Protein AF-A0A924BT33-F1 (afdb_monomer_lite)

Foldseek 3Di:
DPDQLVVQLVVLVVQLVCLVVCVVPPVDPVVSVVSNVVSVVVNVQSPDPDDDPVRVVLCVVCVVVCVVCVVPVVSVVVCVVDPDD

Radius of gyration: 16.3 Å; chains: 1; bounding box: 32×24×44 Å

Secondary structure (DSSP, 8-state):
----HHHHHHHHHHHHHHHHHHIIIII-HHHHHHHHHHHHHHHHHHT-SSPPHHHHHHHHHHHHHHHHTTT-HHHHHHHHHS---

Sequence (85 aa):
MIACPICLKDKNQNAKTKSLLFGWWGLGIITMFKALALNNNMSKQIDQSNPTSLLENFVIQNVGKIESYKNNPGQLQFMMKNPKV

pLDDT: mean 80.83, std 9.56, range [43.16, 92.44]

Structure (mmCIF, N/CA/C/O backbone):
data_AF-A0A924BT33-F1
#
_entry.id   AF-A0A924BT33-F1
#
loop_
_atom_site.group_PDB
_atom_site.id
_atom_site.type_symbol
_atom_site.label_atom_id
_atom_site.label_alt_id
_atom_site.label_comp_id
_atom_site.label_asym_id
_atom_site.label_entity_id
_atom_site.label_seq_id
_atom_site.pdbx_PDB_ins_code
_atom_site.Cartn_x
_atom_site.Cartn_y
_atom_site.Cartn_z
_atom_site.occupancy
_atom_site.B_iso_or_equiv
_atom_site.auth_seq_id
_atom_site.auth_comp_id
_atom_site.auth_asym_id
_atom_site.auth_atom_id
_atom_site.pdbx_PDB_model_num
ATOM 1 N N . MET A 1 1 ? -9.443 -0.705 -2.425 1.00 43.16 1 MET A N 1
ATOM 2 C CA . MET A 1 1 ? -9.523 -1.873 -1.523 1.00 43.16 1 MET A CA 1
ATOM 3 C C . MET A 1 1 ? -8.235 -1.961 -0.733 1.00 43.16 1 MET A C 1
ATOM 5 O O . MET A 1 1 ? -7.185 -2.136 -1.340 1.00 43.16 1 MET A O 1
ATOM 9 N N . ILE A 1 2 ? -8.318 -1.868 0.593 1.00 54.34 2 ILE A N 1
ATOM 10 C CA . ILE A 1 2 ? -7.299 -2.446 1.476 1.00 54.34 2 ILE A CA 1
ATOM 11 C C . ILE A 1 2 ? -7.498 -3.958 1.340 1.00 54.34 2 ILE A C 1
ATOM 13 O O . ILE A 1 2 ? -8.415 -4.523 1.929 1.00 54.34 2 ILE A O 1
ATOM 17 N N . ALA A 1 3 ? -6.798 -4.569 0.388 1.00 59.88 3 ALA A N 1
ATOM 18 C CA . ALA A 1 3 ? -7.007 -5.968 0.043 1.00 59.88 3 ALA A CA 1
ATOM 19 C C . ALA A 1 3 ? -6.165 -6.875 0.951 1.00 59.88 3 ALA A C 1
ATOM 21 O O . ALA A 1 3 ? -5.158 -6.453 1.518 1.00 59.88 3 ALA A O 1
ATOM 22 N N . CYS A 1 4 ? -6.599 -8.127 1.100 1.00 72.94 4 CYS A N 1
ATOM 23 C CA . CYS A 1 4 ? -5.854 -9.116 1.865 1.00 72.94 4 CYS A CA 1
ATOM 24 C C . CYS A 1 4 ? -4.440 -9.299 1.268 1.00 72.94 4 CYS A C 1
ATOM 26 O O . CYS A 1 4 ? -4.305 -9.193 0.045 1.00 72.94 4 CYS A O 1
ATOM 28 N N . PRO A 1 5 ? -3.393 -9.596 2.061 1.00 72.81 5 PRO A N 1
ATOM 29 C CA . PRO A 1 5 ? -2.028 -9.739 1.537 1.00 72.81 5 PRO A CA 1
ATOM 30 C C . PRO A 1 5 ? -1.933 -10.739 0.376 1.00 72.81 5 PRO A C 1
ATOM 32 O O . PRO A 1 5 ? -1.312 -10.465 -0.647 1.00 72.81 5 PRO A O 1
ATOM 35 N N . ILE A 1 6 ? -2.660 -11.856 0.477 1.00 79.12 6 ILE A N 1
ATOM 36 C CA . ILE A 1 6 ? -2.751 -12.892 -0.564 1.00 79.12 6 ILE A CA 1
ATOM 37 C C . ILE A 1 6 ? -3.388 -12.331 -1.848 1.00 79.12 6 ILE A C 1
ATOM 39 O O . ILE A 1 6 ? -2.882 -12.537 -2.949 1.00 79.12 6 ILE A O 1
ATOM 43 N N . CYS A 1 7 ? -4.462 -11.557 -1.702 1.00 81.62 7 CYS A N 1
ATOM 44 C CA . CYS A 1 7 ? -5.188 -10.907 -2.788 1.00 81.62 7 CYS A CA 1
ATOM 45 C C . CYS A 1 7 ? -4.300 -9.882 -3.512 1.00 81.62 7 CYS A C 1
ATOM 47 O O . CYS A 1 7 ? -4.299 -9.797 -4.740 1.00 81.62 7 CYS A O 1
ATOM 49 N N . LEU A 1 8 ? -3.538 -9.088 -2.749 1.00 81.44 8 LEU A N 1
ATOM 50 C CA . LEU A 1 8 ? -2.585 -8.123 -3.296 1.00 81.44 8 LEU A CA 1
ATOM 51 C C . LEU A 1 8 ? -1.444 -8.825 -4.035 1.00 81.44 8 LEU A C 1
ATOM 53 O O . LEU A 1 8 ? -1.035 -8.359 -5.099 1.00 81.44 8 LEU A O 1
ATOM 57 N N . LYS A 1 9 ? -0.947 -9.943 -3.498 1.00 84.81 9 LYS A N 1
ATOM 58 C CA . LYS A 1 9 ? 0.127 -10.733 -4.107 1.00 84.81 9 LYS A CA 1
ATOM 59 C C . LYS A 1 9 ? -0.289 -11.295 -5.463 1.00 84.81 9 LYS A C 1
ATOM 61 O O . LYS A 1 9 ? 0.450 -11.109 -6.428 1.00 84.81 9 LYS A O 1
ATOM 66 N N . ASP A 1 10 ? -1.487 -11.872 -5.547 1.00 87.38 10 ASP A N 1
ATOM 67 C CA . ASP A 1 10 ? -2.074 -12.367 -6.797 1.00 87.38 10 ASP A CA 1
ATOM 68 C C . ASP A 1 10 ? -2.207 -11.250 -7.846 1.00 87.38 10 ASP A C 1
ATOM 70 O O . ASP A 1 10 ? -1.693 -11.353 -8.964 1.00 87.38 10 ASP A O 1
ATOM 74 N N . LYS A 1 11 ? -2.800 -10.111 -7.465 1.00 86.25 11 LYS A N 1
ATOM 75 C CA . LYS A 1 11 ? -2.960 -8.961 -8.369 1.00 86.25 11 LYS A CA 1
ATOM 76 C C . LYS A 1 11 ? -1.621 -8.405 -8.845 1.00 86.25 11 LYS A C 1
ATOM 78 O O . LYS A 1 11 ? -1.490 -8.071 -10.022 1.00 86.25 11 LYS A O 1
ATOM 83 N N . ASN A 1 12 ? -0.630 -8.324 -7.960 1.00 86.81 12 ASN A N 1
ATOM 84 C CA . ASN A 1 12 ? 0.700 -7.837 -8.301 1.00 86.81 12 ASN A CA 1
ATOM 85 C C . ASN A 1 12 ? 1.450 -8.813 -9.228 1.00 86.81 12 ASN A C 1
ATOM 87 O O . ASN A 1 12 ? 2.087 -8.384 -10.187 1.00 86.81 12 ASN A O 1
ATOM 91 N N . GLN A 1 13 ? 1.339 -10.127 -9.005 1.00 88.44 13 GLN A N 1
ATOM 92 C CA . GLN A 1 13 ? 1.888 -11.133 -9.922 1.00 88.44 13 GLN A CA 1
ATOM 93 C C . GLN A 1 13 ? 1.230 -11.053 -11.302 1.00 88.44 13 GLN A C 1
ATOM 95 O O . GLN A 1 13 ? 1.933 -10.991 -12.308 1.00 88.44 13 GLN A O 1
ATOM 100 N N . ASN A 1 14 ? -0.099 -10.953 -11.357 1.00 88.38 14 ASN A N 1
ATOM 101 C CA . ASN A 1 14 ? -0.831 -10.785 -12.610 1.00 88.38 14 ASN A CA 1
ATOM 102 C C . ASN A 1 14 ? -0.396 -9.508 -13.354 1.00 88.38 14 ASN A C 1
ATOM 104 O O . ASN A 1 14 ? -0.141 -9.543 -14.557 1.00 88.38 14 ASN A O 1
ATOM 108 N N . ALA A 1 15 ? -0.223 -8.397 -12.630 1.00 86.25 15 ALA A N 1
ATOM 109 C CA . ALA A 1 15 ? 0.282 -7.148 -13.191 1.00 86.25 15 ALA A CA 1
ATOM 110 C C . ALA A 1 15 ? 1.705 -7.292 -13.757 1.00 86.25 15 ALA A C 1
ATOM 112 O O . ALA A 1 15 ? 1.960 -6.803 -14.853 1.00 86.25 15 ALA A O 1
ATOM 113 N N . LYS A 1 16 ? 2.622 -8.002 -13.081 1.00 86.75 16 LYS A N 1
ATOM 114 C CA . LYS A 1 16 ? 3.965 -8.298 -13.623 1.00 86.75 16 LYS A CA 1
ATOM 115 C C . LYS A 1 16 ? 3.896 -9.116 -14.905 1.00 86.75 16 LYS A C 1
ATOM 117 O O . LYS A 1 16 ? 4.546 -8.745 -15.877 1.00 86.75 16 LYS A O 1
ATOM 122 N N . THR A 1 17 ? 3.098 -10.182 -14.919 1.00 87.81 17 THR A N 1
ATOM 123 C CA . THR A 1 17 ? 2.927 -11.035 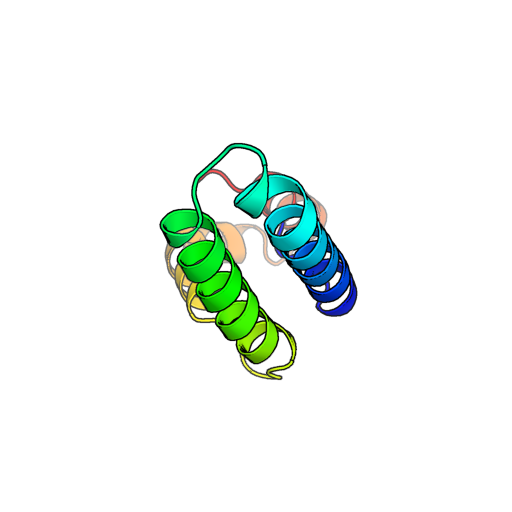-16.100 1.00 87.81 17 THR A CA 1
ATOM 124 C C . THR A 1 17 ? 2.375 -10.232 -17.272 1.00 87.81 17 THR A C 1
ATOM 126 O O . THR A 1 17 ? 2.910 -10.306 -18.373 1.00 87.81 17 THR A O 1
ATOM 129 N N . LYS A 1 18 ? 1.372 -9.381 -17.038 1.00 85.81 18 LYS A N 1
ATOM 130 C CA . LYS A 1 18 ? 0.833 -8.483 -18.068 1.00 85.81 18 LYS A CA 1
ATOM 131 C C . LYS A 1 18 ? 1.858 -7.458 -18.546 1.00 85.81 18 LYS A C 1
ATOM 133 O O . LYS A 1 18 ? 1.990 -7.275 -19.750 1.00 85.81 18 LYS A O 1
ATOM 138 N N . SER A 1 19 ? 2.608 -6.831 -17.640 1.00 84.81 19 SER A N 1
ATOM 139 C CA . SER A 1 19 ? 3.677 -5.897 -18.010 1.00 84.81 19 SER A CA 1
ATOM 140 C C . SER A 1 19 ? 4.772 -6.572 -18.836 1.00 84.81 19 SER A C 1
ATOM 142 O O . SER A 1 19 ? 5.293 -5.952 -19.753 1.00 84.81 19 SER A O 1
ATOM 144 N N . LEU A 1 20 ? 5.099 -7.837 -18.555 1.00 83.31 20 LEU A N 1
ATOM 145 C CA . LEU A 1 20 ? 6.074 -8.607 -19.328 1.00 83.31 20 LEU A CA 1
ATOM 146 C C . LEU A 1 20 ? 5.539 -8.967 -20.724 1.00 83.31 20 LEU A C 1
ATOM 148 O O . LEU A 1 20 ? 6.234 -8.768 -21.715 1.00 83.31 20 LEU A O 1
ATOM 152 N N . LEU A 1 21 ? 4.297 -9.459 -20.799 1.00 83.31 21 LEU A N 1
ATOM 153 C CA . LEU A 1 21 ? 3.676 -9.920 -22.045 1.00 83.31 21 LEU A CA 1
ATOM 154 C C . LEU A 1 21 ? 3.323 -8.770 -22.995 1.00 83.31 21 LEU A C 1
ATOM 156 O O . LEU A 1 21 ? 3.561 -8.870 -24.193 1.00 83.31 21 LEU A O 1
ATOM 160 N N . PHE A 1 22 ? 2.766 -7.676 -22.474 1.00 79.44 22 PHE A N 1
ATOM 161 C CA . PHE A 1 22 ? 2.272 -6.560 -23.287 1.00 79.44 22 PHE A CA 1
ATOM 162 C C . PHE A 1 22 ? 3.236 -5.366 -23.339 1.00 79.44 22 PHE A C 1
ATOM 164 O O . PHE A 1 22 ? 3.141 -4.540 -24.245 1.00 79.44 22 PHE A O 1
ATOM 171 N N . GLY A 1 23 ? 4.186 -5.259 -22.403 1.00 71.56 23 GLY A N 1
ATOM 172 C CA . GLY A 1 23 ? 5.133 -4.141 -22.345 1.00 71.56 23 GLY A CA 1
ATOM 173 C C . GLY A 1 23 ? 6.119 -4.114 -23.514 1.00 71.56 23 GLY A C 1
ATOM 174 O O . GLY A 1 23 ? 6.400 -3.039 -24.043 1.00 71.56 23 GLY A O 1
ATOM 175 N N . TRP A 1 24 ? 6.570 -5.288 -23.972 1.00 70.88 24 TRP A N 1
ATOM 176 C CA . TRP A 1 24 ? 7.444 -5.421 -25.146 1.00 70.88 24 TRP A CA 1
ATOM 177 C C . TRP A 1 24 ? 6.700 -5.207 -26.478 1.00 70.88 24 TRP A C 1
ATOM 179 O O . TRP A 1 24 ? 7.309 -4.777 -27.452 1.00 70.88 24 TRP A O 1
ATOM 189 N N . TRP A 1 25 ? 5.383 -5.449 -26.512 1.00 67.00 25 TRP A N 1
ATOM 190 C CA . TRP A 1 25 ? 4.574 -5.410 -27.740 1.00 67.00 25 TRP A CA 1
ATOM 191 C C . TRP A 1 25 ? 3.712 -4.143 -27.928 1.00 67.00 25 TRP A C 1
ATOM 193 O O . TRP A 1 25 ? 3.049 -4.042 -28.956 1.00 67.00 25 TRP A O 1
ATOM 203 N N . GLY A 1 26 ? 3.693 -3.165 -27.003 1.00 63.22 26 GLY A N 1
ATOM 204 C CA . GLY A 1 26 ? 2.821 -1.985 -27.196 1.00 63.22 26 GLY A CA 1
ATOM 205 C C . GLY A 1 26 ? 3.030 -0.718 -26.354 1.00 63.22 26 GLY A C 1
ATOM 206 O O . GLY A 1 26 ? 2.545 0.332 -26.760 1.00 63.22 26 GLY A O 1
ATOM 207 N N . LEU A 1 27 ? 3.739 -0.749 -25.218 1.00 64.19 27 LEU A N 1
ATOM 208 C CA . LEU A 1 27 ? 3.909 0.446 -24.357 1.00 64.19 27 LEU A CA 1
ATOM 209 C C . LEU A 1 27 ? 5.353 0.962 -24.272 1.00 64.19 27 LEU A C 1
ATOM 211 O O . LEU A 1 27 ? 5.589 2.042 -23.724 1.00 64.19 27 LEU A O 1
ATOM 215 N N . GLY A 1 28 ? 6.304 0.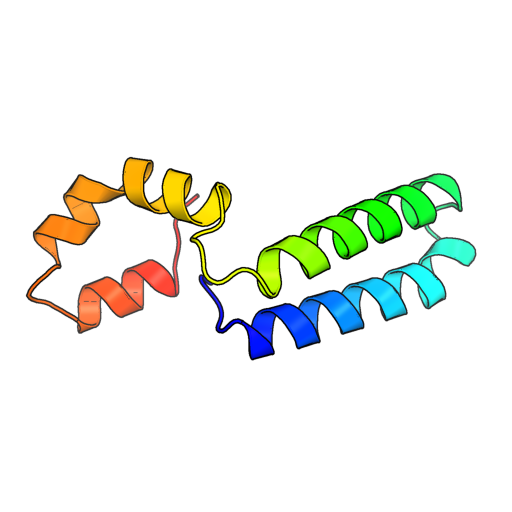219 -24.842 1.00 70.00 28 GLY A N 1
ATOM 216 C CA . GLY A 1 28 ? 7.726 0.535 -24.839 1.00 70.00 28 GLY A CA 1
ATOM 217 C C . GLY A 1 28 ? 8.492 -0.158 -23.708 1.00 70.00 28 GLY A C 1
ATOM 218 O O . GLY A 1 28 ? 8.029 -0.320 -22.583 1.00 70.00 28 GLY A O 1
ATOM 219 N N . ILE A 1 29 ? 9.733 -0.535 -24.000 1.00 77.12 29 ILE A N 1
ATOM 220 C CA . ILE A 1 29 ? 10.628 -1.243 -23.072 1.00 77.12 29 ILE A CA 1
ATOM 221 C C . ILE A 1 29 ? 10.889 -0.444 -21.782 1.00 77.12 29 ILE A C 1
ATOM 223 O O . ILE A 1 29 ? 10.977 -1.003 -20.690 1.00 77.12 29 ILE A O 1
ATOM 227 N N . ILE A 1 30 ? 10.967 0.884 -21.878 1.00 79.69 30 ILE A N 1
ATOM 228 C CA . ILE A 1 30 ? 11.254 1.761 -20.733 1.00 79.69 30 ILE A CA 1
ATOM 229 C C . ILE A 1 30 ? 10.094 1.762 -19.725 1.00 79.69 30 ILE A C 1
ATOM 231 O O . ILE A 1 30 ? 10.320 1.684 -18.516 1.00 79.69 30 ILE A O 1
ATOM 235 N N . THR A 1 31 ? 8.846 1.842 -20.191 1.00 80.06 31 THR A N 1
ATOM 236 C CA . THR A 1 31 ? 7.658 1.789 -19.320 1.00 80.06 31 THR A CA 1
ATOM 237 C C . THR A 1 31 ? 7.467 0.390 -18.746 1.00 80.06 31 THR A C 1
ATOM 239 O O . THR A 1 31 ? 7.116 0.269 -17.574 1.00 80.06 31 THR A O 1
ATOM 242 N N . MET A 1 32 ? 7.797 -0.656 -19.511 1.00 85.12 32 MET A N 1
ATOM 243 C CA . MET A 1 32 ? 7.855 -2.034 -19.027 1.00 85.12 32 MET A CA 1
ATOM 244 C C . MET A 1 32 ? 8.816 -2.182 -17.839 1.00 85.12 32 MET A C 1
ATOM 246 O O . MET A 1 32 ? 8.404 -2.673 -16.788 1.00 85.12 32 MET A O 1
ATOM 250 N N . PHE A 1 33 ? 10.068 -1.724 -17.956 1.00 84.00 33 PHE A N 1
ATOM 251 C CA . PHE A 1 33 ? 11.035 -1.804 -16.855 1.00 84.00 33 PHE A CA 1
ATOM 252 C C . PHE A 1 33 ? 10.599 -0.988 -15.636 1.00 84.00 33 PHE A C 1
ATOM 254 O O . PHE A 1 33 ? 10.711 -1.473 -14.509 1.00 84.00 33 PHE A O 1
ATOM 261 N N . LYS A 1 34 ? 10.039 0.213 -15.840 1.00 86.25 34 LYS A N 1
ATOM 262 C CA . LYS A 1 34 ? 9.478 1.025 -14.748 1.00 86.25 34 LYS A CA 1
ATOM 263 C C . LYS A 1 34 ? 8.338 0.299 -14.034 1.00 86.25 34 LYS A C 1
ATOM 265 O O . LYS A 1 34 ? 8.342 0.238 -12.807 1.00 86.25 34 LYS A O 1
ATOM 270 N N . ALA A 1 35 ? 7.402 -0.286 -14.778 1.00 85.19 35 ALA A N 1
ATOM 271 C CA . ALA A 1 35 ? 6.290 -1.047 -14.216 1.00 85.19 35 ALA A CA 1
ATOM 272 C C . ALA A 1 35 ? 6.776 -2.295 -13.464 1.00 85.19 35 ALA A C 1
ATOM 274 O O . ALA A 1 35 ? 6.287 -2.596 -12.376 1.00 85.19 35 ALA A O 1
ATOM 275 N N . LEU A 1 36 ? 7.775 -2.998 -14.002 1.00 86.50 36 LEU A N 1
ATOM 276 C CA . LEU A 1 36 ? 8.368 -4.163 -13.352 1.00 86.50 36 LEU A CA 1
ATOM 277 C C . LEU A 1 36 ? 9.072 -3.779 -12.043 1.00 86.50 36 LEU A C 1
ATOM 279 O O . LEU A 1 36 ? 8.884 -4.452 -11.030 1.00 86.50 36 LEU A O 1
ATOM 283 N N . ALA A 1 37 ? 9.827 -2.676 -12.044 1.00 87.75 37 ALA A N 1
ATOM 284 C CA . ALA A 1 37 ? 10.492 -2.140 -10.859 1.00 87.75 37 ALA A CA 1
ATOM 285 C C . ALA A 1 37 ? 9.481 -1.739 -9.772 1.00 87.75 37 ALA A C 1
ATOM 287 O O . ALA A 1 37 ? 9.641 -2.125 -8.612 1.00 87.75 37 ALA A O 1
ATOM 288 N N . LEU A 1 38 ? 8.404 -1.046 -10.153 1.00 87.25 38 LEU A N 1
ATOM 289 C CA . LEU A 1 38 ? 7.298 -0.686 -9.260 1.00 87.25 38 LEU A CA 1
ATOM 290 C C . LEU A 1 38 ? 6.652 -1.929 -8.640 1.00 87.25 38 LEU A C 1
ATOM 292 O O . LEU A 1 38 ? 6.569 -2.043 -7.418 1.00 87.25 38 LEU A O 1
ATOM 296 N N . ASN A 1 39 ? 6.282 -2.907 -9.466 1.00 86.44 39 ASN A N 1
ATOM 297 C CA . ASN A 1 39 ? 5.655 -4.143 -9.004 1.00 86.44 39 ASN A CA 1
ATOM 298 C C . ASN A 1 39 ? 6.599 -4.981 -8.121 1.00 86.44 39 ASN A C 1
ATOM 300 O O . ASN A 1 39 ? 6.153 -5.667 -7.198 1.00 86.44 39 ASN A O 1
ATOM 304 N N . ASN A 1 40 ? 7.913 -4.943 -8.371 1.00 86.19 40 ASN A N 1
ATOM 305 C CA . ASN A 1 40 ? 8.905 -5.581 -7.504 1.00 86.19 40 ASN A CA 1
ATOM 306 C C . ASN A 1 40 ? 8.994 -4.907 -6.135 1.00 86.19 40 ASN A C 1
ATOM 3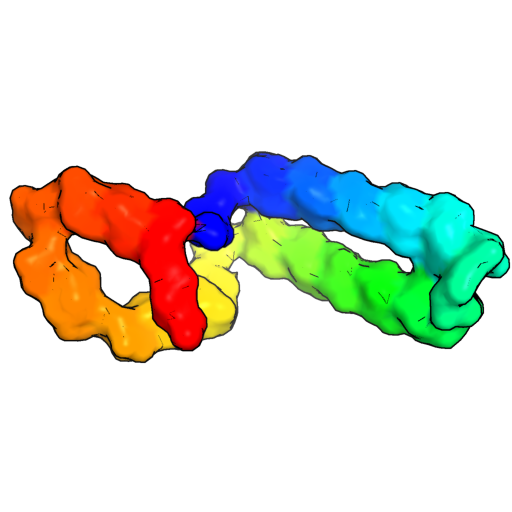08 O O . ASN A 1 40 ? 9.030 -5.609 -5.126 1.00 86.19 40 ASN A O 1
ATOM 312 N N . ASN A 1 41 ? 8.983 -3.576 -6.082 1.00 84.56 41 ASN A N 1
ATOM 313 C CA . ASN A 1 41 ? 8.941 -2.855 -4.812 1.00 84.56 41 ASN A CA 1
ATOM 314 C C . ASN A 1 41 ? 7.640 -3.126 -4.047 1.00 84.56 41 ASN A C 1
ATOM 316 O O . ASN A 1 41 ? 7.678 -3.356 -2.841 1.00 84.56 41 ASN A O 1
ATOM 320 N N . MET A 1 42 ? 6.504 -3.195 -4.745 1.00 82.31 42 MET A N 1
ATOM 321 C CA . MET A 1 42 ? 5.225 -3.549 -4.125 1.00 82.31 42 MET A CA 1
ATOM 322 C C . MET A 1 42 ? 5.215 -4.984 -3.587 1.00 82.31 42 MET A C 1
ATOM 324 O O . MET A 1 42 ? 4.677 -5.210 -2.512 1.00 82.31 42 MET A O 1
ATOM 328 N N . SER A 1 43 ? 5.865 -5.953 -4.251 1.00 82.88 43 SER A N 1
ATOM 329 C CA . SER A 1 43 ? 6.002 -7.318 -3.704 1.00 82.88 43 SER A CA 1
ATOM 330 C C . SER A 1 43 ? 6.671 -7.328 -2.332 1.00 82.88 43 SER A C 1
ATOM 332 O O . SER A 1 43 ? 6.227 -8.062 -1.458 1.00 82.88 43 SER A O 1
ATOM 334 N N . LYS A 1 44 ? 7.706 -6.503 -2.138 1.00 81.50 44 LYS A N 1
ATOM 335 C CA . LYS A 1 44 ? 8.413 -6.412 -0.854 1.00 81.50 44 LYS A CA 1
ATOM 336 C C . LYS A 1 44 ? 7.539 -5.810 0.242 1.00 81.50 44 LYS A C 1
ATOM 338 O O . LYS A 1 44 ? 7.669 -6.212 1.385 1.00 81.50 44 LYS A O 1
ATOM 343 N N . GLN A 1 45 ? 6.656 -4.879 -0.113 1.00 78.56 45 GLN A N 1
ATOM 344 C CA . GLN A 1 45 ? 5.752 -4.223 0.834 1.00 78.56 45 GLN A CA 1
ATOM 345 C C . GLN A 1 45 ? 4.518 -5.067 1.182 1.00 78.56 45 GLN A C 1
ATOM 347 O O . GLN A 1 45 ? 3.977 -4.927 2.270 1.00 78.56 45 GLN A O 1
ATOM 352 N N . ILE A 1 46 ? 4.073 -5.957 0.288 1.00 76.94 46 ILE A N 1
ATOM 353 C CA . ILE A 1 46 ? 2.923 -6.847 0.537 1.00 76.94 46 ILE A CA 1
ATOM 354 C C . ILE A 1 46 ? 3.243 -7.916 1.588 1.00 76.94 46 ILE A C 1
ATOM 356 O O . ILE A 1 46 ? 2.373 -8.266 2.379 1.00 76.94 46 ILE A O 1
ATOM 360 N N . ASP A 1 47 ? 4.473 -8.436 1.585 1.00 74.81 47 ASP A N 1
ATOM 361 C CA . ASP A 1 47 ? 4.902 -9.503 2.500 1.00 74.81 47 ASP A CA 1
ATOM 362 C C . ASP A 1 47 ? 5.380 -8.956 3.871 1.00 74.81 47 ASP A C 1
ATOM 364 O O . ASP A 1 47 ? 5.788 -9.730 4.737 1.00 74.81 47 ASP A O 1
ATOM 368 N N . GLN A 1 48 ? 5.339 -7.636 4.095 1.00 74.88 48 GLN A N 1
ATOM 369 C CA . GLN A 1 48 ? 5.686 -7.032 5.385 1.00 74.88 48 GLN A CA 1
ATOM 370 C C . GLN A 1 48 ? 4.545 -7.188 6.398 1.00 74.88 48 GLN A C 1
ATOM 372 O O . GLN A 1 48 ? 3.380 -6.961 6.086 1.00 74.88 48 GLN A O 1
ATOM 377 N N . SER A 1 49 ? 4.890 -7.533 7.643 1.00 70.00 49 SER A N 1
ATOM 378 C CA . SER A 1 49 ? 3.939 -7.565 8.764 1.00 70.00 49 SER A CA 1
ATOM 379 C C . SER A 1 49 ? 3.502 -6.168 9.211 1.00 70.00 49 SER A C 1
ATOM 381 O O . SER A 1 49 ? 2.473 -6.024 9.868 1.00 70.00 49 SER A O 1
ATOM 383 N N . ASN A 1 50 ? 4.294 -5.149 8.872 1.00 75.62 50 ASN A N 1
ATOM 384 C CA . ASN A 1 50 ? 4.019 -3.760 9.211 1.00 75.62 50 ASN A CA 1
ATOM 385 C C . ASN A 1 50 ? 3.065 -3.121 8.189 1.00 75.62 50 ASN A C 1
ATOM 387 O O . ASN A 1 50 ? 3.101 -3.481 7.008 1.00 75.62 50 ASN A O 1
ATOM 391 N N . PRO A 1 51 ? 2.238 -2.147 8.610 1.00 72.00 51 PRO A N 1
ATOM 392 C CA . PRO A 1 51 ? 1.415 -1.368 7.696 1.00 72.00 51 PRO A CA 1
ATOM 393 C C . PRO A 1 51 ? 2.279 -0.695 6.625 1.00 72.00 51 PRO A C 1
ATOM 395 O O . PRO A 1 51 ? 3.343 -0.153 6.912 1.00 72.00 51 PRO A O 1
ATOM 398 N N . THR A 1 52 ? 1.818 -0.705 5.376 1.00 77.44 52 THR A N 1
ATOM 399 C CA . THR A 1 52 ? 2.467 0.097 4.328 1.00 77.44 52 THR A CA 1
ATOM 400 C C . THR A 1 52 ? 2.239 1.585 4.592 1.00 77.44 52 THR A C 1
ATOM 402 O O . THR A 1 52 ? 1.182 1.962 5.098 1.00 77.44 52 THR A O 1
ATOM 405 N N . SER A 1 53 ? 3.159 2.447 4.160 1.00 80.06 53 SER A N 1
ATOM 406 C CA . SER A 1 53 ? 2.991 3.908 4.264 1.00 80.06 53 SER A CA 1
ATOM 407 C C . SER A 1 53 ? 1.715 4.413 3.574 1.00 80.06 53 SER A C 1
ATOM 409 O O . SER A 1 53 ? 1.109 5.391 4.003 1.00 80.06 53 SER A O 1
ATOM 411 N N . LEU A 1 54 ? 1.254 3.710 2.533 1.00 78.56 54 LEU A N 1
ATOM 412 C CA . LEU A 1 54 ? -0.044 3.937 1.891 1.00 78.56 54 LEU A CA 1
ATOM 413 C C . LEU A 1 54 ? -1.219 3.706 2.847 1.00 78.56 54 LEU A C 1
ATOM 415 O O . LEU A 1 54 ? -2.157 4.503 2.873 1.00 78.56 54 LEU A O 1
ATOM 419 N N . LEU A 1 55 ? -1.176 2.619 3.619 1.00 78.75 55 LEU A N 1
ATOM 420 C CA . LEU A 1 55 ? -2.202 2.304 4.607 1.00 7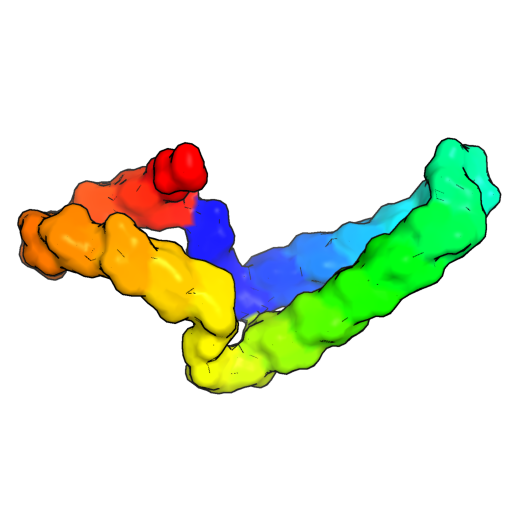8.75 55 LEU A CA 1
ATOM 421 C C . LEU A 1 55 ? -2.154 3.289 5.779 1.00 78.75 55 LEU A C 1
ATOM 423 O O . LEU A 1 55 ? -3.202 3.776 6.192 1.00 78.75 55 LEU A O 1
ATOM 427 N N . GLU A 1 56 ? -0.961 3.626 6.267 1.00 85.38 56 GLU A N 1
ATOM 428 C CA . GLU A 1 56 ? -0.780 4.633 7.318 1.00 85.38 56 GLU A CA 1
ATOM 429 C C . GLU A 1 56 ? -1.358 5.982 6.894 1.00 85.38 56 GLU A C 1
ATOM 431 O O . GLU A 1 56 ? -2.183 6.552 7.604 1.00 85.38 56 GLU A O 1
ATOM 436 N N . ASN A 1 57 ? -1.006 6.458 5.699 1.00 86.69 57 ASN A N 1
ATOM 437 C CA . ASN A 1 57 ? -1.500 7.730 5.187 1.00 86.69 57 ASN A CA 1
ATOM 438 C C . ASN A 1 57 ? -3.023 7.713 4.987 1.00 86.69 57 ASN A C 1
ATOM 440 O O . ASN A 1 57 ? -3.703 8.670 5.351 1.00 86.69 57 ASN A O 1
ATOM 444 N N . PHE A 1 58 ? -3.582 6.609 4.479 1.00 85.12 58 PHE A N 1
ATOM 445 C CA . PHE A 1 58 ? -5.033 6.447 4.380 1.00 85.12 58 PHE A CA 1
ATOM 446 C C . PHE A 1 58 ? -5.712 6.563 5.749 1.00 85.12 58 PHE A C 1
ATOM 448 O O . PHE A 1 58 ? -6.714 7.272 5.871 1.00 85.12 58 PHE A O 1
ATOM 455 N N . VAL A 1 59 ? -5.173 5.891 6.772 1.00 87.62 59 VAL A N 1
ATOM 456 C CA . VAL A 1 59 ? -5.705 5.942 8.140 1.00 87.62 59 VAL A CA 1
ATOM 457 C C . VAL A 1 59 ? -5.589 7.353 8.705 1.00 87.62 59 VAL A C 1
ATOM 459 O O . VAL A 1 59 ? -6.588 7.874 9.188 1.00 87.62 59 VAL A O 1
ATOM 462 N N . ILE A 1 60 ? -4.432 8.008 8.583 1.00 91.56 60 ILE A N 1
ATOM 463 C CA . ILE A 1 60 ? -4.211 9.382 9.064 1.00 91.56 60 ILE A CA 1
ATOM 464 C C . ILE A 1 60 ? -5.225 10.350 8.440 1.00 91.56 60 ILE A C 1
ATOM 466 O O . ILE A 1 60 ? -5.875 11.110 9.153 1.00 91.56 60 ILE A O 1
ATOM 470 N N . GLN A 1 61 ? -5.428 10.281 7.122 1.00 90.31 61 GLN A N 1
ATOM 471 C CA . GLN A 1 61 ? -6.364 11.154 6.402 1.00 90.31 61 GLN A CA 1
ATOM 472 C C . GLN A 1 61 ? -7.833 10.912 6.768 1.00 90.31 61 GLN A C 1
ATOM 474 O O . GLN A 1 61 ? -8.685 11.773 6.546 1.00 90.31 61 GLN A O 1
ATOM 479 N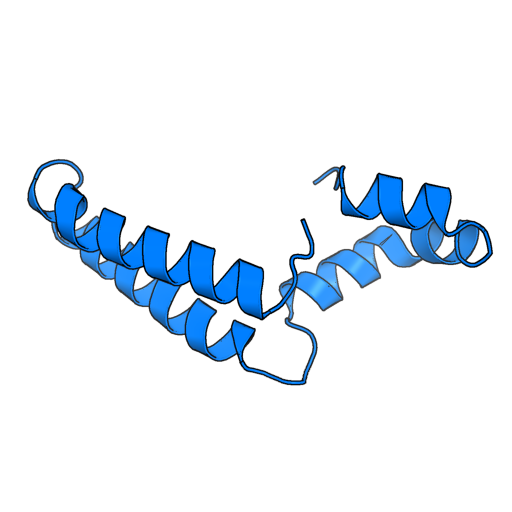 N . ASN A 1 62 ? -8.152 9.739 7.313 1.00 89.31 62 ASN A N 1
ATOM 480 C CA . ASN A 1 62 ? -9.522 9.312 7.557 1.00 89.31 62 ASN A CA 1
ATOM 481 C C . ASN A 1 62 ? -9.823 8.987 9.023 1.00 89.31 62 ASN A C 1
ATOM 483 O O . ASN A 1 62 ? -10.930 8.531 9.316 1.00 89.31 62 ASN A O 1
ATOM 487 N N . VAL A 1 63 ? -8.891 9.247 9.943 1.00 91.19 63 VAL A N 1
ATOM 488 C CA . VAL A 1 63 ? -8.982 8.823 11.347 1.00 91.19 63 VAL A CA 1
ATOM 489 C C . VAL A 1 63 ? -10.278 9.291 12.003 1.00 91.19 63 VAL A C 1
ATOM 491 O O . VAL A 1 63 ? -10.946 8.502 12.656 1.00 91.19 63 VAL A O 1
ATOM 494 N N . GLY A 1 64 ? -10.731 10.519 11.724 1.00 90.25 64 GLY A N 1
ATOM 495 C CA . GLY A 1 64 ? -11.992 11.035 12.266 1.00 90.25 64 GLY A CA 1
ATOM 496 C C . GLY A 1 64 ? -13.235 10.247 11.824 1.00 90.25 64 GLY A C 1
ATOM 497 O O . GLY A 1 64 ? -14.158 10.068 12.613 1.00 90.25 64 GLY A O 1
ATOM 498 N N . LYS A 1 65 ? -13.258 9.735 10.585 1.00 89.25 65 LYS A N 1
ATOM 499 C CA . LYS A 1 65 ? -14.347 8.876 10.081 1.00 89.25 65 LYS A CA 1
ATOM 500 C C . LYS A 1 65 ? -14.218 7.446 10.601 1.00 89.25 65 LYS A C 1
ATOM 502 O O . LYS A 1 65 ? -15.213 6.813 10.924 1.00 89.25 65 LYS A O 1
ATOM 507 N N . ILE A 1 66 ? -12.994 6.931 10.680 1.00 90.31 66 ILE A N 1
ATOM 508 C CA . ILE A 1 66 ? -12.731 5.589 11.211 1.00 90.31 66 ILE A CA 1
ATOM 509 C C . ILE A 1 66 ? -13.170 5.521 12.681 1.00 90.31 66 ILE A C 1
ATOM 511 O O . ILE A 1 66 ? -13.906 4.610 13.054 1.00 90.31 66 ILE A O 1
ATOM 515 N N . GLU A 1 67 ? -12.808 6.524 13.484 1.00 91.31 67 GLU A N 1
ATOM 516 C CA . GLU A 1 67 ? -13.201 6.626 14.892 1.00 91.31 67 GLU A CA 1
ATOM 517 C C . GLU A 1 67 ? -14.714 6.793 15.071 1.00 91.31 67 GLU A C 1
ATOM 519 O O . GLU A 1 67 ? -15.306 6.141 15.935 1.00 91.31 67 GLU A O 1
ATOM 524 N N . SER A 1 68 ? -15.378 7.597 14.231 1.00 91.69 68 SER A N 1
ATOM 525 C CA . SER A 1 68 ? -16.835 7.769 14.313 1.00 91.69 68 SER A CA 1
ATOM 526 C C . SER A 1 68 ? -17.610 6.492 13.963 1.00 91.69 68 SER A C 1
ATOM 528 O O . SER A 1 68 ? -18.723 6.290 14.452 1.00 91.69 68 SER A O 1
ATOM 530 N N . TYR A 1 69 ? -17.010 5.593 13.177 1.00 92.19 69 TYR A N 1
ATOM 531 C CA . TYR A 1 69 ? -17.581 4.299 12.808 1.00 92.19 69 TYR A CA 1
ATOM 532 C C . TYR A 1 69 ? -17.014 3.117 13.598 1.00 92.19 69 TYR A C 1
ATOM 534 O O . TYR A 1 69 ? -17.368 1.982 13.283 1.00 92.19 69 TYR A O 1
ATOM 542 N N . LYS A 1 70 ? -16.196 3.328 14.640 1.00 87.81 70 LYS A N 1
ATOM 543 C CA . LYS A 1 70 ? -15.516 2.230 15.359 1.00 87.81 70 LYS A CA 1
ATOM 544 C C . LYS A 1 70 ? -16.463 1.149 15.894 1.00 87.81 70 LYS A C 1
ATOM 546 O O . LYS A 1 70 ? -16.123 -0.028 15.903 1.00 87.81 70 LYS A O 1
ATOM 551 N N . ASN A 1 71 ? -17.675 1.550 16.280 1.00 92.44 71 ASN A N 1
ATOM 552 C CA . ASN A 1 71 ? -18.725 0.659 16.786 1.00 92.44 71 ASN A CA 1
ATOM 553 C C . ASN A 1 71 ? -19.716 0.212 15.695 1.00 92.44 71 ASN A C 1
ATOM 555 O O . ASN A 1 71 ? -20.690 -0.478 15.985 1.00 92.44 71 ASN A O 1
ATOM 559 N N . ASN A 1 72 ? -19.506 0.626 14.444 1.00 90.69 72 ASN A N 1
ATOM 560 C CA . ASN A 1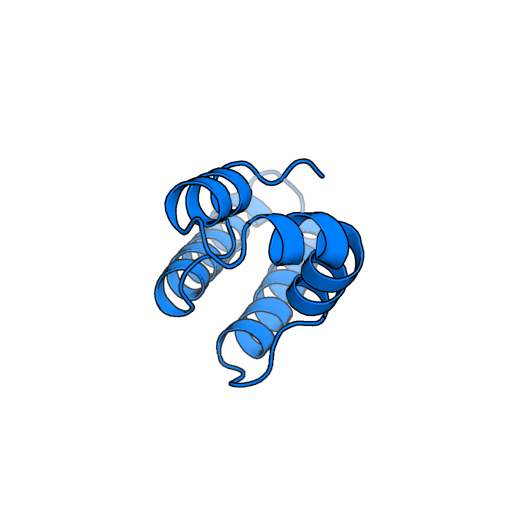 72 ? -20.353 0.307 13.304 1.00 90.69 72 ASN A CA 1
ATOM 561 C C . ASN A 1 72 ? -19.529 -0.393 12.205 1.00 90.69 72 ASN A C 1
ATOM 563 O O . ASN A 1 72 ? -19.096 0.241 11.233 1.00 90.69 72 ASN A O 1
ATOM 567 N N . PRO A 1 73 ? -19.328 -1.720 12.321 1.00 86.19 73 PRO A N 1
ATOM 568 C CA . PRO A 1 73 ? -18.519 -2.481 11.371 1.00 86.19 73 PRO A CA 1
ATOM 569 C C . PRO A 1 73 ? -19.070 -2.431 9.938 1.00 86.19 73 PRO A C 1
ATOM 571 O O . PRO A 1 73 ? -18.296 -2.519 8.986 1.00 86.19 73 PRO A O 1
ATOM 574 N N . GLY A 1 74 ? -20.383 -2.239 9.761 1.00 88.56 74 GLY A N 1
ATOM 575 C CA . GLY A 1 74 ? -20.998 -2.081 8.441 1.00 88.56 74 GLY A CA 1
ATOM 576 C C . GLY A 1 74 ? -20.518 -0.822 7.715 1.00 88.56 74 GLY A C 1
ATOM 577 O O . GLY A 1 74 ? -20.182 -0.884 6.531 1.00 88.56 74 GLY A O 1
ATOM 578 N N . GLN A 1 75 ? -20.410 0.304 8.426 1.00 86.44 75 GLN A N 1
ATOM 579 C CA . GLN A 1 75 ? -19.913 1.555 7.844 1.00 86.44 75 GLN A CA 1
ATOM 580 C C . GLN A 1 75 ? -18.407 1.526 7.582 1.00 86.44 75 GLN A C 1
ATOM 582 O O . GLN A 1 75 ? -17.970 1.976 6.523 1.00 86.44 75 GLN A O 1
ATOM 587 N N . LEU A 1 76 ? -17.623 0.909 8.473 1.00 83.69 76 LEU A N 1
ATOM 588 C CA . LEU A 1 76 ? -16.198 0.660 8.229 1.00 83.69 76 LEU A CA 1
ATOM 589 C C . LEU A 1 76 ? -15.984 -0.181 6.964 1.00 83.69 76 LEU A C 1
ATOM 591 O O . LEU A 1 76 ? -15.207 0.199 6.089 1.00 83.69 76 LEU A O 1
ATOM 595 N N . GLN A 1 77 ? -16.722 -1.284 6.808 1.00 84.38 77 GLN A N 1
ATOM 596 C CA . GLN A 1 77 ? -16.634 -2.115 5.605 1.00 84.38 77 GLN A CA 1
ATOM 597 C C . GLN A 1 77 ? -17.055 -1.358 4.343 1.00 84.38 77 GLN A C 1
ATOM 599 O O . GLN A 1 77 ? -16.405 -1.487 3.303 1.00 84.38 77 GLN A O 1
ATOM 604 N N . PHE A 1 78 ? -18.124 -0.562 4.417 1.00 86.06 78 PHE A N 1
ATOM 605 C CA . PHE A 1 78 ? -18.568 0.263 3.296 1.00 86.06 78 PHE A CA 1
ATOM 606 C C . PHE A 1 78 ? -17.492 1.272 2.874 1.00 86.06 78 PHE A C 1
ATOM 608 O O . PHE A 1 78 ? -17.199 1.398 1.683 1.00 86.06 78 PHE A O 1
ATOM 615 N N . MET A 1 79 ? -16.857 1.928 3.845 1.00 81.88 79 MET A N 1
ATOM 616 C CA . MET A 1 79 ? -15.773 2.882 3.633 1.00 81.88 79 MET A CA 1
ATOM 617 C C . MET A 1 79 ? -14.528 2.228 3.016 1.00 81.88 79 MET A C 1
ATOM 619 O O . MET A 1 79 ? -13.953 2.761 2.071 1.00 81.88 79 MET A O 1
ATOM 623 N N . MET A 1 80 ? -14.130 1.045 3.491 1.00 78.50 80 MET A N 1
ATOM 624 C CA . MET A 1 80 ? -12.983 0.306 2.943 1.00 78.50 80 MET A CA 1
ATOM 625 C C . MET A 1 80 ? -13.227 -0.217 1.517 1.00 78.50 80 MET A C 1
ATOM 627 O O . MET A 1 80 ? -12.281 -0.351 0.729 1.00 78.50 80 MET A O 1
ATOM 631 N N . LYS A 1 81 ? -14.487 -0.528 1.177 1.00 80.62 81 LYS A N 1
ATOM 632 C CA . LYS A 1 81 ? -14.901 -0.940 -0.175 1.00 80.62 81 LYS A CA 1
ATOM 633 C C . LYS A 1 81 ? -14.988 0.241 -1.141 1.00 80.62 81 LYS A C 1
ATOM 635 O O . LYS A 1 81 ? -14.650 0.067 -2.308 1.00 80.62 81 LYS A O 1
ATOM 640 N N . ASN A 1 82 ? -15.361 1.423 -0.649 1.00 78.56 82 ASN A N 1
ATOM 641 C CA . ASN A 1 82 ? -15.518 2.649 -1.434 1.00 78.56 82 ASN A CA 1
ATOM 642 C C . ASN A 1 82 ? -14.591 3.765 -0.922 1.00 78.56 82 ASN A C 1
ATOM 644 O O . ASN A 1 82 ? -15.079 4.787 -0.428 1.00 78.56 82 ASN A O 1
ATOM 648 N N . PRO A 1 83 ? -13.259 3.590 -1.009 1.00 67.19 83 PRO A N 1
ATOM 649 C CA . PRO A 1 83 ? -12.336 4.632 -0.595 1.00 67.19 83 PRO A CA 1
ATOM 650 C C . PRO A 1 83 ? -12.512 5.833 -1.529 1.00 67.19 83 PRO A C 1
ATOM 652 O O . PRO A 1 83 ? -12.223 5.744 -2.721 1.00 67.19 83 PRO A O 1
ATOM 655 N N . LYS A 1 84 ? -13.020 6.946 -0.995 1.00 60.78 84 LYS A N 1
ATOM 656 C CA . LYS A 1 84 ? -12.953 8.233 -1.688 1.00 60.78 84 LYS A CA 1
ATOM 657 C C . LYS A 1 84 ? -11.517 8.726 -1.541 1.00 60.78 84 LYS A C 1
ATOM 659 O O . LYS A 1 84 ? -11.106 9.017 -0.419 1.00 60.78 84 LYS A O 1
ATOM 664 N N . VAL A 1 85 ? -10.772 8.689 -2.644 1.00 52.44 85 VAL A N 1
ATOM 665 C CA . VAL A 1 85 ? -9.474 9.367 -2.777 1.00 52.44 85 VAL A CA 1
ATOM 666 C C . VAL A 1 85 ? -9.733 10.863 -2.853 1.00 52.44 85 VAL A C 1
ATOM 668 O O . VAL A 1 85 ? -10.684 11.233 -3.580 1.00 52.44 85 VAL A O 1
#